Protein AF-A0A194QNG2-F1 (afdb_monomer_lite)

pLDDT: mean 71.26, std 20.37, range [29.28, 93.5]

Radius of gyration: 32.05 Å; chains: 1; bounding box: 95×54×42 Å

InterPro domains:
  IPR000569 HECT domain [PS50237] (93-163)
  IPR035983 HECT, E3 ligase catalytic domain [SSF56204] (56-162)
  IPR050409 E3 ubiquitin-protein ligase [PTHR11254] (34-162)

Organism: Papilio xuthus (NCBI:txid66420)

Foldseek 3Di:
DDDDDDDDDDDDDDDDDDDDDDDDDDDDPPPPPPDPDPVVVVVVVVVVVVVVVLVVVLVCVCVVVVCPALEQEQEAEPVCLQVSCLVRVLPDDPVSVSRGHYFYDYPPDDDPDRPPRVVVSVVVNVCVCQPCVQQQWDAPDPPGPDIDGHPSLVVRPPSCSVPPVVPPD

Sequence (169 aa):
MSYVPAGVCGGCTGCSACGVGSPAASPAAARCTRAPAPQRRDFEAKLRAFYRKLDYHTKRFILQYKLIHALHELHIRREHLLEDAFRRIMSCGKKELQKGKLCVLWDGEEGLDYGGPSREFFFLLSRELFNPYYGLFEYSANDTYTVHVSPMSAFVDNHQEWLVNSFYA

Structure (mmCIF, N/CA/C/O backbone):
data_AF-A0A194QNG2-F1
#
_entry.id   AF-A0A194QNG2-F1
#
loop_
_atom_site.group_PDB
_atom_site.id
_atom_site.type_symbol
_atom_site.label_atom_id
_atom_site.label_alt_id
_atom_site.label_comp_id
_atom_site.label_asym_id
_atom_site.label_entity_id
_atom_site.label_seq_id
_atom_site.pdbx_PDB_ins_code
_atom_site.Cartn_x
_atom_site.Cartn_y
_atom_site.Cartn_z
_atom_site.occupancy
_atom_site.B_iso_or_equiv
_atom_site.auth_seq_id
_atom_site.auth_comp_id
_atom_site.auth_asym_id
_atom_site.auth_atom_id
_atom_site.pdbx_PDB_model_num
ATOM 1 N N . MET A 1 1 ? 57.923 -36.734 0.359 1.00 35.97 1 MET A N 1
ATOM 2 C CA . MET A 1 1 ? 59.383 -36.656 0.129 1.00 35.97 1 MET A CA 1
ATOM 3 C C . MET A 1 1 ? 59.551 -35.744 -1.080 1.00 35.97 1 MET A C 1
ATOM 5 O O . MET A 1 1 ? 58.945 -36.060 -2.084 1.00 35.97 1 MET A O 1
ATOM 9 N N . SER A 1 2 ? 60.185 -34.576 -1.085 1.00 34.91 2 SER A N 1
ATOM 10 C CA . SER A 1 2 ? 61.154 -33.936 -0.191 1.00 34.91 2 SER A CA 1
ATOM 11 C C . SER A 1 2 ? 61.264 -32.454 -0.606 1.00 34.91 2 SER A C 1
ATOM 13 O O . SER A 1 2 ? 60.746 -32.053 -1.643 1.00 34.91 2 SER A O 1
ATOM 15 N N . TYR A 1 3 ? 61.940 -31.672 0.224 1.00 29.28 3 TYR A N 1
ATOM 16 C CA . TYR A 1 3 ? 62.102 -30.216 0.226 1.00 29.28 3 TYR A CA 1
ATOM 17 C C . TYR A 1 3 ? 63.172 -29.680 -0.774 1.00 29.28 3 TYR A C 1
ATOM 19 O O . TYR A 1 3 ? 64.156 -30.376 -0.996 1.00 29.28 3 TYR A O 1
ATOM 27 N N . VAL A 1 4 ? 62.922 -28.466 -1.320 1.00 39.72 4 VAL A N 1
ATOM 28 C CA . VAL A 1 4 ? 63.732 -27.272 -1.771 1.00 39.72 4 VAL A CA 1
ATOM 29 C C . VAL A 1 4 ? 65.255 -27.421 -2.086 1.00 39.72 4 VAL A C 1
ATOM 31 O O . VAL A 1 4 ? 65.919 -28.252 -1.477 1.00 39.72 4 VAL A O 1
ATOM 34 N N . PRO A 1 5 ? 65.873 -26.582 -2.966 1.00 47.72 5 PRO A N 1
ATOM 35 C CA . PRO A 1 5 ? 66.420 -25.287 -2.508 1.00 47.72 5 PRO A CA 1
ATOM 36 C C . PRO A 1 5 ? 66.269 -24.085 -3.474 1.00 47.72 5 PRO A C 1
ATOM 38 O O . PRO A 1 5 ? 66.095 -24.215 -4.683 1.00 47.72 5 PRO A O 1
ATOM 41 N N . ALA A 1 6 ? 66.369 -22.897 -2.871 1.00 38.53 6 ALA A N 1
ATOM 42 C CA . ALA A 1 6 ? 66.434 -21.578 -3.489 1.00 38.53 6 ALA A CA 1
ATOM 43 C C . ALA A 1 6 ? 67.853 -21.239 -3.987 1.00 38.53 6 ALA A C 1
ATOM 45 O O . ALA A 1 6 ? 68.839 -21.679 -3.396 1.00 38.53 6 ALA A O 1
ATOM 46 N N . GLY A 1 7 ? 67.945 -20.397 -5.024 1.00 33.03 7 GLY A N 1
ATOM 47 C CA . GLY A 1 7 ? 69.205 -19.913 -5.586 1.00 33.03 7 GLY A CA 1
ATOM 48 C C . GLY A 1 7 ? 69.161 -18.435 -5.994 1.00 33.03 7 GLY A C 1
ATOM 49 O O . GLY A 1 7 ? 68.541 -18.086 -6.987 1.00 33.03 7 GLY A O 1
ATOM 50 N N . VAL A 1 8 ? 69.854 -17.614 -5.201 1.00 33.53 8 VAL A N 1
ATOM 51 C CA . VAL A 1 8 ? 70.753 -16.501 -5.577 1.00 33.53 8 VAL A CA 1
ATOM 52 C C . VAL A 1 8 ? 70.243 -15.369 -6.497 1.00 33.53 8 VAL A C 1
ATOM 54 O O . VAL A 1 8 ? 70.220 -15.489 -7.715 1.00 33.53 8 VAL A O 1
ATOM 57 N N . CYS A 1 9 ? 70.096 -14.173 -5.919 1.00 31.45 9 CYS A N 1
ATOM 58 C CA . CYS A 1 9 ? 70.693 -12.931 -6.439 1.00 31.45 9 CYS A CA 1
ATOM 59 C C . CYS A 1 9 ? 71.106 -12.081 -5.212 1.00 31.45 9 CYS A C 1
ATOM 61 O O . CYS A 1 9 ? 70.396 -12.066 -4.215 1.00 31.45 9 CYS A O 1
ATOM 63 N N . GLY A 1 10 ? 72.261 -11.431 -5.093 1.00 31.34 10 GLY A N 1
ATOM 64 C CA . GLY A 1 10 ? 73.279 -11.070 -6.067 1.00 31.34 10 GLY A CA 1
ATOM 65 C C . GLY A 1 10 ? 73.463 -9.550 -6.057 1.00 31.34 10 GLY A C 1
ATOM 66 O O . GLY A 1 10 ? 72.917 -8.888 -6.926 1.00 31.34 10 GLY A O 1
ATOM 67 N N . GLY A 1 11 ? 74.234 -9.020 -5.096 1.00 32.03 11 GLY A N 1
ATOM 68 C CA . GLY A 1 11 ? 74.893 -7.709 -5.214 1.00 32.03 11 GLY A CA 1
ATOM 69 C C . GLY A 1 11 ? 74.406 -6.593 -4.284 1.00 32.03 11 GLY A C 1
ATOM 70 O O . GLY A 1 11 ? 73.510 -5.834 -4.633 1.00 32.03 11 GLY A O 1
ATOM 71 N N . CYS A 1 12 ? 75.099 -6.421 -3.154 1.00 30.81 12 CYS A N 1
ATOM 72 C CA . CYS A 1 12 ? 75.144 -5.171 -2.392 1.00 30.81 12 CYS A CA 1
ATOM 73 C C . CYS A 1 12 ? 76.553 -4.573 -2.545 1.00 30.81 12 CYS A C 1
ATOM 75 O O . CYS A 1 12 ? 77.533 -5.262 -2.262 1.00 30.81 12 CYS A O 1
ATOM 77 N N . THR A 1 13 ? 76.671 -3.300 -2.920 1.00 33.81 13 THR A N 1
ATOM 78 C CA . THR A 1 13 ? 77.908 -2.509 -2.802 1.00 33.81 13 THR A CA 1
ATOM 79 C C . THR A 1 13 ? 77.578 -1.158 -2.167 1.00 33.81 13 THR A C 1
ATOM 81 O O . THR A 1 13 ? 76.737 -0.429 -2.683 1.00 33.81 13 THR A O 1
ATOM 84 N N . GLY A 1 14 ? 78.239 -0.820 -1.049 1.00 31.56 14 GLY A N 1
ATOM 85 C CA . GLY A 1 14 ? 78.246 0.555 -0.519 1.00 31.56 14 GLY A CA 1
ATOM 86 C C . GLY A 1 14 ? 78.232 0.734 1.007 1.00 31.56 14 GLY A C 1
ATOM 87 O O . GLY A 1 14 ? 77.234 1.176 1.553 1.00 31.56 14 GLY A O 1
ATOM 88 N N . CYS A 1 15 ? 79.349 0.397 1.657 1.00 29.47 15 CYS A N 1
ATOM 89 C CA . CYS A 1 15 ? 79.954 0.923 2.900 1.00 29.47 15 CYS A CA 1
ATOM 90 C C . CYS A 1 15 ? 79.131 1.596 4.037 1.00 29.47 15 CYS A C 1
ATOM 92 O O . CYS A 1 15 ? 78.717 2.744 3.946 1.00 29.47 15 CYS A O 1
ATOM 94 N N . SER A 1 16 ? 79.133 0.895 5.181 1.00 32.69 16 SER A N 1
ATOM 95 C CA . SER A 1 16 ? 79.711 1.252 6.499 1.00 32.69 16 SER A CA 1
ATOM 96 C C . SER A 1 16 ? 79.327 2.518 7.298 1.00 32.69 16 SER A C 1
ATOM 98 O O . SER A 1 16 ? 79.678 3.636 6.947 1.00 32.69 16 SER A O 1
ATOM 100 N N . ALA A 1 17 ? 78.889 2.205 8.532 1.00 33.00 17 ALA A N 1
ATOM 101 C CA . ALA A 1 17 ? 79.175 2.841 9.831 1.00 33.00 17 ALA A CA 1
ATOM 102 C C . ALA A 1 17 ? 78.362 4.074 10.264 1.00 33.00 17 ALA A C 1
ATOM 104 O O . ALA A 1 17 ? 78.611 5.176 9.803 1.00 33.00 17 ALA A O 1
ATOM 105 N N . CYS A 1 18 ? 77.490 3.913 11.270 1.00 30.59 18 CYS A N 1
ATOM 106 C CA . CYS A 1 18 ? 77.687 4.345 12.670 1.00 30.59 18 CYS A CA 1
ATOM 107 C C . CYS A 1 18 ? 76.389 4.117 13.479 1.00 30.59 18 CYS A C 1
ATOM 109 O O . CYS A 1 18 ? 75.288 4.155 12.938 1.00 30.59 18 CYS A O 1
ATOM 111 N N . GLY A 1 19 ? 76.533 3.754 14.756 1.00 32.69 19 GLY A N 1
ATOM 112 C CA . GLY A 1 19 ? 75.421 3.385 15.629 1.00 32.69 19 GLY A CA 1
ATOM 113 C C . GLY A 1 19 ? 74.711 4.561 16.303 1.00 32.69 19 GLY A C 1
ATOM 114 O O . GLY A 1 19 ? 75.023 5.725 16.074 1.00 32.69 19 GLY A O 1
ATOM 115 N N . VAL A 1 20 ? 73.857 4.165 17.251 1.00 35.66 20 VAL A N 1
ATOM 116 C CA . VAL A 1 20 ? 73.188 4.937 18.313 1.00 35.66 20 VAL A CA 1
ATOM 117 C C . VAL A 1 20 ? 71.772 5.442 17.995 1.00 35.66 20 VAL A C 1
ATOM 119 O O . VAL A 1 20 ? 71.562 6.333 17.183 1.00 35.66 20 VAL A O 1
ATOM 122 N N . GLY A 1 21 ? 70.820 4.923 18.782 1.00 33.81 21 GLY A N 1
ATOM 123 C CA . GLY A 1 21 ? 69.603 5.634 19.175 1.00 33.81 21 GLY A CA 1
ATOM 124 C C . GLY A 1 21 ? 68.307 5.064 18.610 1.00 33.81 21 GLY A C 1
ATOM 125 O O . GLY A 1 21 ? 67.903 5.419 17.511 1.00 33.81 21 GLY A O 1
ATOM 126 N N . SER A 1 22 ? 67.595 4.259 19.401 1.00 45.16 22 SER A N 1
ATOM 127 C CA . SER A 1 22 ? 66.139 4.149 19.257 1.00 45.16 22 SER A CA 1
ATOM 128 C C . SER A 1 22 ? 65.504 5.508 19.561 1.00 45.16 22 SER A C 1
ATOM 130 O O . SER A 1 22 ? 65.849 6.099 20.589 1.00 45.16 22 SER A O 1
ATOM 132 N N . PRO A 1 23 ? 64.500 5.950 18.787 1.00 45.75 23 PRO A N 1
ATOM 133 C CA . PRO A 1 23 ? 63.503 6.840 19.350 1.00 45.75 23 PRO A CA 1
ATOM 134 C C . PRO A 1 23 ? 62.076 6.342 19.109 1.00 45.75 23 PRO A C 1
ATOM 136 O O . PRO A 1 23 ? 61.667 6.031 17.998 1.00 45.75 23 PRO A O 1
ATOM 139 N N . ALA A 1 24 ? 61.341 6.360 20.218 1.00 44.50 24 ALA A N 1
ATOM 140 C CA . ALA A 1 24 ? 59.965 6.820 20.350 1.00 44.50 24 ALA A CA 1
ATOM 141 C C . ALA A 1 24 ? 58.845 6.099 19.576 1.00 44.50 24 ALA A C 1
ATOM 143 O O . ALA A 1 24 ? 58.767 6.064 18.352 1.00 44.50 24 ALA A O 1
ATOM 144 N N . ALA A 1 25 ? 57.898 5.618 20.382 1.00 39.44 25 ALA A N 1
ATOM 145 C CA . ALA A 1 25 ? 56.587 5.115 20.019 1.00 39.44 25 ALA A CA 1
ATOM 146 C C . ALA A 1 25 ? 55.907 5.918 18.899 1.00 39.44 25 ALA A C 1
ATOM 148 O O . ALA A 1 25 ? 55.760 7.139 18.983 1.00 39.44 25 ALA A O 1
ATOM 149 N N . SER A 1 26 ? 55.417 5.208 17.881 1.00 39.31 26 SER A N 1
ATOM 150 C CA . SER A 1 26 ? 54.480 5.774 16.915 1.00 39.31 26 SER A CA 1
ATOM 151 C C . SER A 1 26 ? 53.204 6.221 17.645 1.00 39.31 26 SER A C 1
ATOM 153 O O . SER A 1 26 ? 52.661 5.448 18.441 1.00 39.31 26 SER A O 1
ATOM 155 N N . PRO A 1 27 ? 52.703 7.446 17.408 1.00 45.28 27 PRO A N 1
ATOM 156 C CA . PRO A 1 27 ? 51.491 7.914 18.055 1.00 45.28 27 PRO A CA 1
ATOM 157 C C . PRO A 1 27 ? 50.306 7.088 17.557 1.00 45.28 27 PRO A C 1
ATOM 159 O O . PRO A 1 27 ? 50.182 6.805 16.364 1.00 45.28 27 PRO A O 1
ATOM 162 N N . ALA A 1 28 ? 49.438 6.697 18.491 1.00 44.75 28 ALA A N 1
ATOM 163 C CA . ALA A 1 28 ? 48.165 6.062 18.203 1.00 44.75 28 ALA A CA 1
ATOM 164 C C . ALA A 1 28 ? 47.443 6.860 17.111 1.00 44.75 28 ALA A C 1
ATOM 166 O O . ALA A 1 28 ? 47.071 8.015 17.322 1.00 44.75 28 ALA A O 1
ATOM 167 N N . ALA A 1 29 ? 47.265 6.247 15.938 1.00 45.91 29 ALA A N 1
ATOM 168 C CA . ALA A 1 29 ? 46.433 6.798 14.887 1.00 45.91 29 ALA A CA 1
ATOM 169 C C . ALA A 1 29 ? 45.039 7.023 15.480 1.00 45.91 29 ALA A C 1
ATOM 171 O O . ALA A 1 29 ? 44.293 6.077 15.753 1.00 45.91 29 ALA A O 1
ATOM 172 N N . ALA A 1 30 ? 44.722 8.290 15.742 1.00 49.19 30 ALA A N 1
ATOM 173 C CA . ALA A 1 30 ? 43.397 8.720 16.123 1.00 49.19 30 ALA A CA 1
ATOM 174 C C . ALA A 1 30 ? 42.433 8.151 15.083 1.00 49.19 30 ALA A C 1
ATOM 176 O O . ALA A 1 30 ? 42.527 8.464 13.895 1.00 49.19 30 ALA A O 1
ATOM 177 N N . ARG A 1 31 ? 41.529 7.269 15.526 1.00 49.12 31 ARG A N 1
ATOM 178 C CA . ARG A 1 31 ? 40.383 6.847 14.727 1.00 49.12 31 ARG A CA 1
ATOM 179 C C . ARG A 1 31 ? 39.666 8.127 14.323 1.00 49.12 31 ARG A C 1
ATOM 181 O O . ARG A 1 31 ? 39.004 8.751 15.146 1.00 49.12 31 ARG A O 1
ATOM 188 N N . CYS A 1 32 ? 39.850 8.530 13.071 1.00 40.62 32 CYS A N 1
ATOM 189 C CA . CYS A 1 32 ? 39.100 9.613 12.474 1.00 40.62 32 CYS A CA 1
ATOM 190 C C . CYS A 1 32 ? 37.638 9.155 12.493 1.00 40.62 32 CYS A C 1
ATOM 192 O O . CYS A 1 32 ? 37.224 8.306 11.701 1.00 40.62 32 CYS A O 1
ATOM 194 N N . THR A 1 33 ? 36.870 9.627 13.474 1.00 61.72 33 THR A N 1
ATOM 195 C CA . THR A 1 33 ? 35.423 9.468 13.491 1.00 61.72 33 THR A CA 1
ATOM 196 C C . THR A 1 33 ? 34.910 10.289 12.323 1.00 61.72 33 THR A C 1
ATOM 198 O O . THR A 1 33 ? 34.752 11.503 12.409 1.00 61.72 33 THR A O 1
ATOM 201 N N . ARG A 1 34 ? 34.729 9.625 11.178 1.00 60.66 34 ARG A N 1
ATOM 202 C CA . ARG A 1 34 ? 34.143 10.222 9.981 1.00 60.66 34 ARG A CA 1
ATOM 203 C C . ARG A 1 34 ? 32.828 10.875 10.400 1.00 60.66 34 ARG A C 1
ATOM 205 O O . ARG A 1 34 ? 31.877 10.172 10.744 1.00 60.66 34 ARG A O 1
ATOM 212 N N . ALA A 1 35 ? 32.804 12.207 10.434 1.00 61.91 35 ALA A N 1
ATOM 213 C CA . ALA A 1 35 ? 31.598 12.951 10.753 1.00 61.91 35 ALA A CA 1
ATOM 214 C C . ALA A 1 35 ? 30.491 12.480 9.791 1.00 61.91 35 ALA A C 1
ATOM 216 O O . ALA A 1 35 ? 30.745 12.384 8.583 1.00 61.91 35 ALA A O 1
ATOM 217 N N . PRO A 1 36 ? 29.300 12.103 10.290 1.00 59.28 36 PRO A N 1
ATOM 218 C CA . PRO A 1 36 ? 28.225 11.641 9.424 1.00 59.28 36 PRO A CA 1
ATOM 219 C C . PRO A 1 36 ? 27.886 12.737 8.409 1.00 59.28 36 PRO A C 1
ATOM 221 O O . PRO A 1 36 ? 27.855 13.916 8.758 1.00 59.28 36 PRO A O 1
ATOM 224 N N . ALA A 1 37 ? 27.663 12.334 7.154 1.00 54.72 37 ALA A N 1
ATOM 225 C CA . ALA A 1 37 ? 27.444 13.247 6.036 1.00 54.72 37 ALA A CA 1
ATOM 226 C C . ALA A 1 37 ? 26.354 14.295 6.360 1.00 54.72 37 ALA A C 1
ATOM 228 O O . ALA A 1 37 ? 25.320 13.917 6.928 1.00 54.72 37 ALA A O 1
ATOM 229 N N . PRO A 1 38 ? 26.540 15.576 5.982 1.00 61.12 38 PRO A N 1
ATOM 230 C CA . PRO A 1 38 ? 25.618 16.668 6.307 1.00 61.12 38 PRO A CA 1
ATOM 231 C C . PRO A 1 38 ? 24.153 16.355 5.967 1.00 61.12 38 PRO A C 1
ATOM 233 O O . PRO A 1 38 ? 23.269 16.596 6.787 1.00 61.12 38 PRO A O 1
ATOM 236 N N . GLN A 1 39 ? 23.899 15.697 4.825 1.00 61.03 39 GLN A N 1
ATOM 237 C CA . GLN A 1 39 ? 22.539 15.358 4.386 1.00 61.03 39 GLN A CA 1
ATOM 238 C C . GLN A 1 39 ? 21.788 14.409 5.336 1.00 61.03 39 GLN A C 1
ATOM 240 O O . GLN A 1 39 ? 20.557 14.425 5.380 1.00 61.03 39 GLN A O 1
ATOM 245 N N . ARG A 1 40 ? 22.493 13.574 6.112 1.00 59.81 40 ARG A N 1
ATOM 246 C CA . ARG A 1 40 ? 21.851 12.578 6.982 1.00 59.81 40 ARG A CA 1
ATOM 247 C C . ARG A 1 40 ? 21.134 13.234 8.166 1.00 59.81 40 ARG A C 1
ATOM 249 O O . ARG A 1 40 ? 20.035 12.810 8.522 1.00 59.81 40 ARG A O 1
ATOM 256 N N . ARG A 1 41 ? 21.718 14.298 8.736 1.00 62.38 41 ARG A N 1
ATOM 257 C CA . ARG A 1 41 ? 21.090 15.067 9.827 1.00 62.38 41 ARG A CA 1
ATOM 258 C C . ARG A 1 41 ? 19.841 15.808 9.351 1.00 62.38 41 ARG A C 1
ATOM 260 O O . ARG A 1 41 ? 18.854 15.858 10.086 1.00 62.38 41 ARG A O 1
ATOM 267 N N . ASP A 1 42 ? 19.848 16.291 8.110 1.00 80.56 42 ASP A N 1
ATOM 268 C CA . ASP A 1 42 ? 18.692 16.967 7.518 1.00 80.56 42 ASP A CA 1
ATOM 269 C C . ASP A 1 42 ? 17.538 16.002 7.236 1.00 80.56 42 ASP A C 1
ATOM 271 O O . ASP A 1 42 ? 16.381 16.356 7.459 1.00 80.56 42 ASP A O 1
ATOM 275 N N . PHE A 1 43 ? 17.822 14.774 6.789 1.00 90.38 43 PHE A N 1
ATOM 276 C CA . PHE A 1 43 ? 16.777 13.779 6.538 1.00 90.38 43 PHE A CA 1
ATOM 277 C C . PHE A 1 43 ? 16.054 13.370 7.825 1.00 90.38 43 PHE A C 1
ATOM 279 O O . PHE A 1 43 ? 14.829 13.432 7.881 1.00 90.38 43 PHE A O 1
ATOM 286 N N . GLU A 1 44 ? 16.785 13.018 8.886 1.00 89.12 44 GLU A N 1
ATOM 287 C CA . GLU A 1 44 ? 16.180 12.616 10.165 1.00 89.12 44 GLU A CA 1
ATOM 288 C C . GLU A 1 44 ? 15.387 13.761 10.817 1.00 89.12 44 GLU A C 1
ATOM 290 O O . GLU A 1 44 ? 14.335 13.544 11.425 1.00 89.12 44 GLU A O 1
ATOM 295 N N . ALA A 1 45 ? 15.860 15.005 10.683 1.00 89.12 45 ALA A N 1
ATOM 296 C CA . ALA A 1 45 ? 15.125 16.181 11.137 1.00 89.12 45 ALA A CA 1
ATOM 297 C C . ALA A 1 45 ? 13.825 16.385 10.340 1.00 89.12 45 ALA A C 1
ATOM 299 O O . ALA A 1 45 ? 12.761 16.550 10.944 1.00 89.12 45 ALA A O 1
ATOM 300 N N . LYS A 1 46 ? 13.888 16.302 9.004 1.00 91.69 46 LYS A N 1
ATOM 301 C CA . LYS A 1 46 ? 12.712 16.385 8.121 1.00 91.69 46 LYS A CA 1
ATOM 302 C C . LYS A 1 46 ? 11.714 15.264 8.404 1.00 91.69 46 LYS A C 1
ATOM 304 O O . LYS A 1 46 ? 10.522 15.536 8.515 1.00 91.69 46 LYS A O 1
ATOM 309 N N . LEU A 1 47 ? 12.194 14.038 8.602 1.00 91.50 47 LEU A N 1
ATOM 310 C CA . LEU A 1 47 ? 11.373 12.871 8.919 1.00 91.50 47 LEU A CA 1
ATOM 311 C C . LEU A 1 47 ? 10.627 13.060 10.248 1.00 91.50 47 LEU A C 1
ATOM 313 O O . LEU A 1 47 ? 9.418 12.850 10.320 1.00 91.50 47 LEU A O 1
ATOM 317 N N . ARG A 1 48 ? 11.313 13.539 11.294 1.00 91.75 48 ARG A N 1
ATOM 318 C CA . ARG A 1 48 ? 10.678 13.853 12.586 1.00 91.75 48 ARG A CA 1
ATOM 319 C C . ARG A 1 48 ? 9.647 14.973 12.474 1.00 91.75 48 ARG A C 1
ATOM 321 O O . ARG A 1 48 ? 8.578 14.872 13.074 1.00 91.75 48 ARG A O 1
ATOM 328 N N . ALA A 1 49 ? 9.949 16.032 11.723 1.00 91.81 49 ALA A N 1
ATOM 329 C CA . ALA A 1 49 ? 9.011 17.128 11.489 1.00 91.81 49 ALA A CA 1
ATOM 330 C C . ALA A 1 49 ? 7.760 16.648 10.737 1.00 91.81 49 ALA A C 1
ATOM 332 O O . ALA A 1 49 ? 6.642 17.012 11.105 1.00 91.81 49 ALA A O 1
ATOM 333 N N . PHE A 1 50 ? 7.946 15.784 9.737 1.00 91.38 50 PHE A N 1
ATOM 334 C CA . PHE A 1 50 ? 6.865 15.158 8.986 1.00 91.38 50 PHE A CA 1
ATOM 335 C C . PHE A 1 50 ? 5.959 14.317 9.891 1.00 91.38 50 PHE A C 1
ATOM 337 O O . PHE A 1 50 ? 4.762 14.595 9.963 1.00 91.38 50 PHE A O 1
ATOM 344 N N . TYR A 1 51 ? 6.520 13.376 10.660 1.00 89.25 51 TYR A N 1
ATOM 345 C CA . TYR A 1 51 ? 5.729 12.555 11.583 1.00 89.25 51 TYR A CA 1
ATOM 346 C C . TYR A 1 51 ? 5.011 13.391 12.642 1.00 89.25 51 TYR A C 1
ATOM 348 O O . TYR A 1 51 ? 3.837 13.154 12.899 1.00 89.25 51 TYR A O 1
ATOM 356 N N . ARG A 1 52 ? 5.652 14.430 13.198 1.00 90.69 52 ARG A N 1
ATOM 357 C CA . ARG A 1 52 ? 4.982 15.366 14.121 1.00 90.69 52 ARG A CA 1
ATOM 358 C C . ARG A 1 52 ? 3.779 16.058 13.483 1.00 90.69 52 ARG A C 1
ATOM 360 O O . ARG A 1 52 ? 2.760 16.239 14.148 1.00 90.69 52 ARG A O 1
ATOM 367 N N . LYS A 1 53 ? 3.896 16.466 12.217 1.00 88.56 53 LYS A N 1
ATOM 368 C CA . LYS A 1 53 ? 2.815 17.131 11.481 1.00 88.56 53 LYS A CA 1
ATOM 369 C C . LYS A 1 53 ? 1.646 16.179 11.219 1.00 88.56 53 LYS A C 1
ATOM 371 O O . LYS A 1 53 ? 0.501 16.596 11.392 1.00 88.56 53 LYS A O 1
ATOM 376 N N . LEU A 1 54 ? 1.932 14.922 10.865 1.00 85.88 54 LEU A N 1
ATOM 377 C CA . LEU A 1 54 ? 0.919 13.869 10.737 1.00 85.88 54 LEU A CA 1
ATOM 378 C C . LEU A 1 54 ? 0.194 13.642 12.067 1.00 85.88 54 LEU A C 1
ATOM 380 O O . LEU A 1 54 ? -1.023 13.780 12.131 1.00 85.88 54 LEU A O 1
ATOM 384 N N . ASP A 1 55 ? 0.948 13.416 13.142 1.00 85.00 55 ASP A N 1
ATOM 385 C CA . ASP A 1 55 ? 0.421 13.169 14.486 1.00 85.00 55 ASP A CA 1
ATOM 386 C C . ASP A 1 55 ? -0.498 14.289 14.976 1.00 85.00 55 ASP A C 1
ATOM 388 O O . ASP A 1 55 ? -1.571 14.040 15.526 1.00 85.00 55 ASP A O 1
ATOM 392 N N . TYR A 1 56 ? -0.077 15.539 14.773 1.00 85.19 56 TYR A N 1
ATOM 393 C CA . TYR A 1 56 ? -0.861 16.712 15.139 1.00 85.19 56 TYR A CA 1
ATOM 394 C C . TYR A 1 56 ? -2.203 16.741 14.401 1.00 85.19 56 TYR A C 1
ATOM 396 O O . TYR A 1 56 ? -3.250 16.971 15.011 1.00 85.19 56 TYR A O 1
ATOM 404 N N . HIS A 1 57 ? -2.186 16.487 13.092 1.00 81.69 57 HIS A N 1
ATOM 405 C CA . HIS A 1 57 ? -3.391 16.523 12.273 1.00 81.69 57 HIS A CA 1
ATOM 406 C C . HIS A 1 57 ? -4.341 15.358 12.590 1.00 81.69 57 HIS A C 1
ATOM 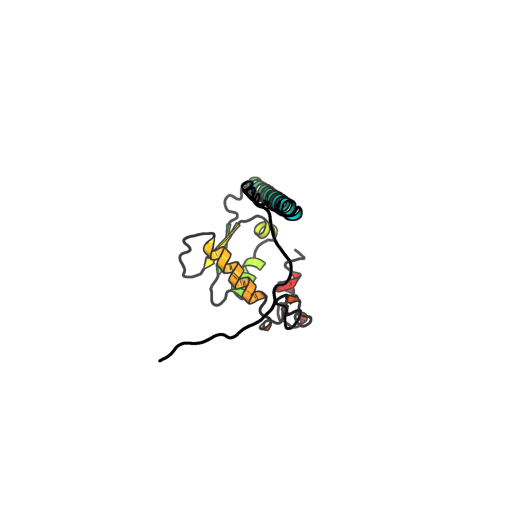408 O O . HIS A 1 57 ? -5.554 15.564 12.679 1.00 81.69 57 HIS A O 1
ATOM 414 N N . THR A 1 58 ? -3.793 14.167 12.841 1.00 79.88 58 THR A N 1
ATOM 415 C CA . THR A 1 58 ? -4.542 12.980 13.269 1.00 79.88 58 THR A CA 1
ATOM 416 C C . THR A 1 58 ? -5.191 13.186 14.636 1.00 79.88 58 THR A C 1
ATOM 418 O O . THR A 1 58 ? -6.400 13.010 14.774 1.00 79.88 58 THR A O 1
ATOM 421 N N . LYS A 1 59 ? -4.439 13.662 15.639 1.00 81.75 59 LYS A N 1
ATOM 422 C CA . LYS A 1 59 ? -4.979 13.965 16.979 1.00 81.75 59 LYS A CA 1
ATOM 423 C C . LYS A 1 59 ? -6.075 15.022 16.916 1.00 81.75 59 LYS A C 1
ATOM 425 O O . LYS A 1 59 ? -7.134 14.841 17.508 1.00 81.75 59 LYS A O 1
ATOM 430 N N . ARG A 1 60 ? -5.860 16.101 16.157 1.00 81.00 60 ARG A N 1
ATOM 431 C CA . ARG A 1 60 ? -6.867 17.154 15.970 1.00 81.00 60 ARG A CA 1
ATOM 432 C C . ARG A 1 60 ? -8.151 16.612 15.347 1.00 81.00 60 ARG A C 1
ATOM 434 O O . ARG A 1 60 ? -9.230 17.004 15.773 1.00 81.00 60 ARG A O 1
ATOM 441 N N . PHE A 1 61 ? -8.045 15.712 14.374 1.00 76.69 61 PHE A N 1
ATOM 442 C CA . PHE A 1 61 ? -9.204 15.066 13.766 1.00 76.69 61 PHE A CA 1
ATOM 443 C C . PHE A 1 61 ? -9.959 14.180 14.761 1.00 76.69 61 PHE A C 1
ATOM 445 O O . PHE A 1 61 ? -11.154 14.372 14.952 1.00 76.69 61 PHE A O 1
ATOM 452 N N . ILE A 1 62 ? -9.265 13.283 15.461 1.00 75.75 62 ILE A N 1
ATOM 453 C CA . ILE A 1 62 ? -9.879 12.404 16.469 1.00 75.75 62 ILE A CA 1
ATOM 454 C C . ILE A 1 62 ? -10.626 13.225 17.532 1.00 75.75 62 ILE A C 1
ATOM 456 O O . ILE A 1 62 ? -11.780 12.932 17.846 1.00 75.75 62 ILE A O 1
ATOM 460 N N . LEU A 1 63 ? -10.002 14.300 18.029 1.00 78.19 63 LEU A N 1
ATOM 461 C CA . LEU A 1 63 ? -10.597 15.198 19.023 1.00 78.19 63 LEU A CA 1
ATOM 462 C C . LEU A 1 63 ? -11.801 15.977 18.476 1.00 78.19 63 LEU A C 1
ATOM 464 O O . LEU A 1 63 ? -12.810 16.103 19.166 1.00 78.19 63 LEU A O 1
ATOM 468 N N . GLN A 1 64 ? -11.714 16.488 17.245 1.00 72.75 64 GLN A N 1
ATOM 469 C CA . GLN A 1 64 ? -12.778 17.286 16.628 1.00 72.75 64 GLN A CA 1
ATOM 470 C C . GLN A 1 64 ? -14.037 16.462 16.341 1.00 72.75 64 GLN A C 1
ATOM 472 O O . GLN A 1 64 ? -15.144 16.965 16.512 1.00 72.75 64 GLN A O 1
ATOM 477 N N . TYR A 1 65 ? -13.877 15.210 15.912 1.00 69.75 65 TYR A N 1
ATOM 478 C CA . TYR A 1 65 ? -14.993 14.351 15.512 1.00 69.75 65 TYR A CA 1
ATOM 479 C C . TYR A 1 65 ? -15.433 13.374 16.614 1.00 69.75 65 TYR A C 1
ATOM 481 O O . TYR A 1 65 ? -16.293 12.537 16.360 1.00 69.75 65 TYR A O 1
ATOM 489 N N . LYS A 1 66 ? -14.858 13.469 17.831 1.00 64.88 66 LYS A N 1
ATOM 490 C CA . LYS A 1 66 ? -15.058 12.513 18.944 1.00 64.88 66 LYS A CA 1
ATOM 491 C C . LYS A 1 66 ? -14.967 11.054 18.477 1.00 64.88 66 LYS A C 1
ATOM 493 O O . LYS A 1 66 ? -15.686 10.180 18.958 1.00 64.88 66 LYS A O 1
ATOM 498 N N . LEU A 1 67 ? -14.089 10.799 17.511 1.00 65.31 67 LEU A N 1
ATOM 499 C CA . LEU A 1 67 ? -13.991 9.518 16.827 1.00 65.31 67 LEU A CA 1
ATOM 500 C C . LEU A 1 67 ? -13.012 8.651 17.620 1.00 65.31 67 LEU A C 1
ATOM 502 O O . LEU A 1 67 ? -11.844 8.518 17.270 1.00 65.31 67 LEU A O 1
ATOM 506 N N . ILE A 1 68 ? -13.492 8.128 18.753 1.00 54.59 68 ILE A N 1
ATOM 507 C CA . ILE A 1 68 ? -12.709 7.331 19.717 1.00 54.59 68 ILE A CA 1
ATOM 508 C C . ILE A 1 68 ? -12.106 6.077 19.040 1.00 54.59 68 ILE A C 1
ATOM 510 O O . ILE A 1 68 ? -11.098 5.548 19.500 1.00 54.59 68 ILE A O 1
ATOM 514 N N . HIS A 1 69 ? -12.649 5.668 17.885 1.00 54.84 69 HIS A N 1
ATOM 515 C CA . HIS A 1 69 ? -12.250 4.478 17.137 1.00 54.84 69 HIS A CA 1
ATOM 516 C C . HIS A 1 69 ? -12.185 4.735 15.624 1.00 54.84 69 HIS A C 1
ATOM 518 O O . HIS A 1 69 ? -12.909 4.111 14.859 1.00 54.84 69 HIS A O 1
ATOM 524 N N . ALA A 1 70 ? -11.314 5.631 15.153 1.00 61.25 70 ALA A N 1
ATOM 525 C CA . ALA A 1 70 ? -10.990 5.707 13.719 1.00 61.25 70 ALA A CA 1
ATOM 526 C C . ALA A 1 70 ? -10.105 4.513 13.291 1.00 61.25 70 ALA A C 1
ATOM 528 O O . ALA A 1 70 ? -9.037 4.709 12.715 1.00 61.25 70 ALA A O 1
ATOM 529 N N . LEU A 1 71 ? -10.475 3.295 13.697 1.00 71.56 71 LEU A N 1
ATOM 530 C CA . LEU A 1 71 ? -9.818 2.057 13.307 1.00 71.56 71 LEU A CA 1
ATOM 531 C C . LEU A 1 71 ? -10.554 1.523 12.083 1.00 71.56 71 LEU A C 1
ATO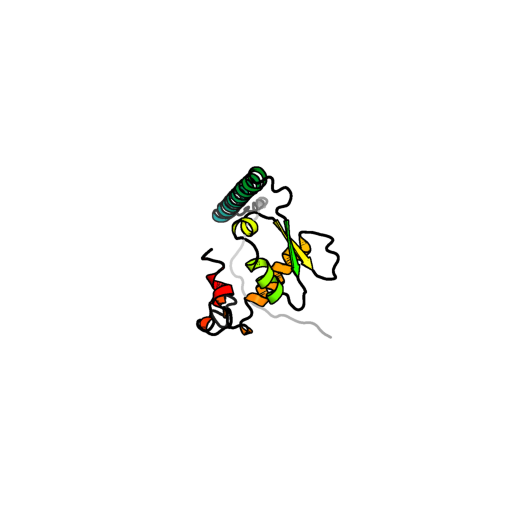M 533 O O . LEU A 1 71 ? -11.733 1.186 12.169 1.00 71.56 71 LEU A O 1
ATOM 537 N N . HIS A 1 72 ? -9.862 1.463 10.952 1.00 79.44 72 HIS A N 1
ATOM 538 C CA . HIS A 1 72 ? -10.404 0.870 9.734 1.00 79.44 72 HIS A CA 1
ATOM 539 C C . HIS A 1 72 ? -9.913 -0.560 9.629 1.00 79.44 72 HIS A C 1
ATOM 541 O O . HIS A 1 72 ? -8.752 -0.806 9.302 1.00 79.44 72 HIS A O 1
ATOM 547 N N . GLU A 1 73 ? -10.811 -1.491 9.934 1.00 85.88 73 GLU A N 1
ATOM 548 C CA . GLU A 1 73 ? -10.552 -2.922 9.844 1.00 85.88 73 GLU A CA 1
ATOM 549 C C . GLU A 1 73 ? -10.668 -3.396 8.390 1.00 85.88 73 GLU A C 1
ATOM 551 O O . GLU A 1 73 ? -11.730 -3.334 7.746 1.00 85.88 73 GLU A O 1
ATOM 556 N N . LEU A 1 74 ? -9.530 -3.850 7.867 1.00 88.62 74 LEU A N 1
ATOM 557 C CA . LEU A 1 74 ? -9.406 -4.513 6.581 1.00 88.62 74 LEU A CA 1
ATOM 558 C C . LEU A 1 74 ? -9.360 -6.020 6.814 1.00 88.62 74 LEU A C 1
ATOM 560 O O . LEU A 1 74 ? -8.310 -6.554 7.160 1.00 88.62 74 LEU A O 1
ATOM 564 N N . HIS A 1 75 ? -10.491 -6.685 6.606 1.00 91.06 75 HIS A N 1
ATOM 565 C CA . HIS A 1 75 ? -10.550 -8.139 6.506 1.00 91.06 75 HIS A CA 1
ATOM 566 C C . HIS A 1 75 ? -10.105 -8.554 5.112 1.00 91.06 75 HIS A C 1
ATOM 568 O O . HIS A 1 75 ? -10.718 -8.133 4.126 1.00 91.06 75 HIS A O 1
ATOM 574 N N . ILE A 1 76 ? -9.018 -9.313 5.039 1.00 92.88 76 ILE A N 1
ATOM 575 C CA . ILE A 1 76 ? -8.376 -9.692 3.786 1.00 92.88 76 ILE A CA 1
ATOM 576 C C . ILE A 1 76 ? -8.151 -11.199 3.779 1.00 92.88 76 ILE A C 1
ATOM 578 O O . ILE A 1 76 ? -7.566 -11.760 4.709 1.00 92.88 76 ILE A O 1
ATOM 582 N N . ARG A 1 77 ? -8.549 -11.846 2.686 1.00 93.50 77 ARG A N 1
ATOM 583 C CA . ARG A 1 77 ? -8.187 -13.234 2.405 1.00 93.50 77 ARG A CA 1
ATOM 584 C C . ARG A 1 77 ? -6.859 -13.280 1.665 1.00 93.50 77 ARG A C 1
ATOM 586 O O . ARG A 1 77 ? -6.637 -12.497 0.740 1.00 93.50 77 ARG A O 1
ATOM 593 N N . ARG A 1 78 ? -5.968 -14.201 2.037 1.00 91.12 78 ARG A N 1
ATOM 594 C CA . ARG A 1 78 ? -4.629 -14.287 1.423 1.00 91.12 78 ARG A CA 1
ATOM 595 C C . ARG A 1 78 ? -4.703 -14.587 -0.069 1.00 91.12 78 ARG A C 1
ATOM 597 O O . ARG A 1 78 ? -3.948 -14.014 -0.847 1.00 91.12 78 ARG A O 1
ATOM 604 N N . GLU A 1 79 ? -5.627 -15.453 -0.463 1.00 91.12 79 GLU A N 1
ATOM 605 C CA . GLU A 1 79 ? -5.811 -15.886 -1.844 1.00 91.12 79 GLU A CA 1
ATOM 606 C C . GLU A 1 79 ? -6.554 -14.864 -2.722 1.00 91.12 79 GLU A C 1
ATOM 608 O O . GLU A 1 79 ? -6.451 -14.932 -3.942 1.00 91.12 79 GLU A O 1
ATOM 613 N N . HIS A 1 80 ? -7.205 -13.864 -2.114 1.00 90.94 80 HIS A N 1
ATOM 614 C CA . HIS A 1 80 ? -7.875 -12.751 -2.804 1.00 90.94 80 HIS A CA 1
ATOM 615 C C . HIS A 1 80 ? -7.309 -11.383 -2.379 1.00 90.94 80 HIS A C 1
ATOM 617 O O . HIS A 1 80 ? -8.028 -10.384 -2.345 1.00 90.94 80 HIS A O 1
ATOM 623 N N . LEU A 1 81 ? -6.009 -11.327 -2.056 1.00 91.06 81 LEU A N 1
ATOM 624 C CA . LEU A 1 81 ? -5.338 -10.160 -1.473 1.00 91.06 81 LEU A CA 1
ATOM 625 C C . LEU A 1 81 ? -5.639 -8.854 -2.215 1.00 91.06 81 LEU A C 1
ATOM 627 O O . LEU A 1 81 ? -6.021 -7.861 -1.599 1.00 91.06 81 LEU A O 1
ATOM 631 N N . LEU A 1 82 ? -5.416 -8.853 -3.529 1.00 87.94 82 LEU A N 1
ATOM 632 C CA . LEU A 1 82 ? -5.475 -7.649 -4.349 1.00 87.94 82 LEU A CA 1
ATOM 633 C C . LEU A 1 82 ? -6.911 -7.135 -4.496 1.00 87.94 82 LEU A C 1
ATOM 635 O O . LEU A 1 82 ? -7.163 -5.944 -4.331 1.00 87.94 82 LEU A O 1
ATOM 639 N N . GLU A 1 83 ? -7.849 -8.048 -4.745 1.00 88.25 83 GLU A N 1
ATOM 640 C CA . GLU A 1 83 ? -9.274 -7.754 -4.892 1.00 88.25 83 GLU A CA 1
ATOM 641 C C . GLU A 1 83 ? -9.880 -7.235 -3.581 1.00 88.25 83 GLU A C 1
ATOM 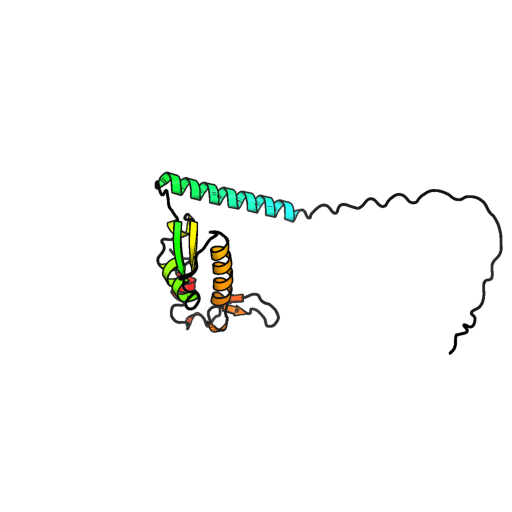643 O O . GLU A 1 83 ? -10.539 -6.192 -3.568 1.00 88.25 83 GLU A O 1
ATOM 648 N N . ASP A 1 84 ? -9.623 -7.918 -2.461 1.00 91.31 84 ASP A N 1
ATOM 649 C CA . ASP A 1 84 ? -10.143 -7.517 -1.154 1.00 91.31 84 ASP A CA 1
ATOM 650 C C . ASP A 1 84 ? -9.523 -6.193 -0.686 1.00 91.31 84 ASP A C 1
ATOM 652 O O . ASP A 1 84 ? -10.246 -5.318 -0.194 1.00 91.31 84 ASP A O 1
ATOM 656 N N . ALA A 1 85 ? -8.214 -5.996 -0.896 1.00 90.12 85 ALA A N 1
ATOM 657 C CA . ALA A 1 85 ? -7.541 -4.734 -0.595 1.00 90.12 85 ALA A CA 1
ATOM 658 C C . ALA A 1 85 ? -8.150 -3.585 -1.397 1.00 90.12 85 ALA A C 1
ATOM 660 O O . ALA A 1 85 ? -8.505 -2.552 -0.827 1.00 90.12 85 ALA A O 1
ATOM 661 N N . PHE A 1 86 ? -8.311 -3.778 -2.705 1.00 85.88 86 PHE A N 1
ATOM 662 C CA . PHE A 1 86 ? -8.879 -2.778 -3.592 1.00 85.88 86 PHE A CA 1
ATOM 663 C C . PHE A 1 86 ? -10.308 -2.420 -3.178 1.00 85.88 86 PHE A C 1
ATOM 665 O O . PHE A 1 86 ? -10.589 -1.270 -2.841 1.00 85.88 86 PHE A O 1
ATOM 672 N N . ARG A 1 87 ? -11.198 -3.411 -3.090 1.00 87.06 87 ARG A N 1
ATOM 673 C CA . ARG A 1 87 ? -12.602 -3.213 -2.708 1.00 87.06 87 ARG A CA 1
ATOM 674 C C . ARG A 1 87 ? -12.729 -2.466 -1.382 1.00 87.06 87 ARG A C 1
ATOM 676 O O . ARG A 1 87 ? -13.542 -1.551 -1.256 1.00 87.06 87 ARG A O 1
ATOM 683 N N . ARG A 1 88 ? -11.922 -2.837 -0.384 1.00 88.00 88 ARG A N 1
ATOM 684 C CA . ARG A 1 88 ? -12.014 -2.254 0.954 1.00 88.00 88 ARG A CA 1
ATOM 685 C C . ARG A 1 88 ? -11.433 -0.843 1.010 1.00 88.00 88 ARG A C 1
ATOM 687 O O . ARG A 1 88 ? -12.101 0.039 1.546 1.00 88.00 88 ARG A O 1
ATOM 694 N N . ILE A 1 89 ? -10.262 -0.600 0.419 1.00 86.94 89 ILE A N 1
ATOM 695 C CA . ILE A 1 89 ? -9.634 0.731 0.391 1.00 86.94 89 ILE A CA 1
ATOM 696 C C . ILE A 1 89 ? -10.488 1.715 -0.413 1.00 86.94 89 ILE A C 1
ATOM 698 O O . ILE A 1 89 ? -10.734 2.823 0.059 1.00 86.94 89 ILE A O 1
ATOM 702 N N . MET A 1 90 ? -11.010 1.299 -1.570 1.00 83.62 90 MET A N 1
ATOM 703 C CA . MET A 1 90 ? -11.841 2.154 -2.426 1.00 83.62 90 MET A CA 1
ATOM 704 C C . MET A 1 90 ? -13.212 2.463 -1.813 1.00 83.62 90 MET A C 1
ATOM 706 O O . MET A 1 90 ? -13.792 3.507 -2.098 1.00 83.62 90 MET A O 1
ATOM 710 N N . SER A 1 91 ? -13.720 1.598 -0.927 1.00 83.44 91 SER A N 1
ATOM 711 C CA . SER A 1 91 ? -14.946 1.867 -0.162 1.00 83.44 91 SER A CA 1
ATOM 712 C C . SER A 1 91 ? -14.757 2.868 0.989 1.00 83.44 91 SER A C 1
ATOM 714 O O . SER A 1 91 ? -15.740 3.374 1.530 1.00 83.44 91 SER A O 1
ATOM 716 N N . CYS A 1 92 ? -13.510 3.164 1.378 1.00 81.38 92 CYS A N 1
ATOM 717 C CA . CYS A 1 92 ? -13.207 4.063 2.489 1.00 81.38 92 CYS A CA 1
ATOM 718 C C . CYS A 1 92 ? -13.162 5.527 2.033 1.00 81.38 92 CYS A C 1
ATOM 720 O O . CYS A 1 92 ? -12.561 5.873 1.017 1.00 81.38 92 CYS A O 1
ATOM 722 N N . GLY A 1 93 ? -13.719 6.436 2.837 1.00 80.31 93 GLY A N 1
ATOM 723 C CA . GLY A 1 93 ? -13.616 7.867 2.557 1.00 80.31 93 GLY A CA 1
ATOM 724 C C . GLY A 1 93 ? -12.178 8.384 2.707 1.00 80.31 93 GLY A C 1
ATOM 725 O O . GLY A 1 93 ? -11.500 8.084 3.688 1.00 80.31 93 GLY A O 1
ATOM 726 N N . LYS A 1 94 ? -11.720 9.262 1.802 1.00 78.75 94 LYS A N 1
ATOM 727 C CA . LYS A 1 94 ? -10.360 9.855 1.818 1.00 78.75 94 LYS A CA 1
ATOM 728 C C . LYS A 1 94 ? -9.940 10.407 3.188 1.00 78.75 94 LYS A C 1
ATOM 730 O O . LYS A 1 94 ? -8.821 10.190 3.646 1.00 78.75 94 LYS A O 1
ATOM 735 N N . LYS A 1 95 ? -10.839 11.141 3.858 1.00 77.38 95 LYS A N 1
ATOM 736 C CA . LYS A 1 95 ? -10.567 11.747 5.176 1.00 77.38 95 LYS A CA 1
ATOM 737 C C . LYS A 1 95 ? -10.348 10.700 6.262 1.00 77.38 95 LYS A C 1
ATOM 739 O O . LYS A 1 95 ? -9.584 10.963 7.185 1.00 77.38 95 LYS A O 1
ATOM 744 N N . GLU A 1 96 ? -11.023 9.565 6.152 1.00 77.06 96 GLU A N 1
ATOM 745 C CA . GLU A 1 96 ? -10.877 8.449 7.074 1.00 77.06 96 GLU A CA 1
ATOM 746 C C . GLU A 1 96 ? -9.584 7.693 6.796 1.00 77.06 96 GLU A C 1
ATOM 748 O O . GLU A 1 96 ? -8.797 7.512 7.713 1.00 77.06 96 GLU A O 1
ATOM 753 N N . LEU A 1 97 ? -9.280 7.382 5.533 1.00 79.75 97 LEU A N 1
ATOM 754 C CA . LEU A 1 97 ? -8.042 6.687 5.174 1.00 79.75 97 LEU A CA 1
ATOM 755 C C . LEU A 1 97 ? -6.781 7.489 5.551 1.00 79.75 97 LEU A C 1
ATOM 757 O O . LEU A 1 97 ? -5.783 6.925 5.987 1.00 79.75 97 LEU A O 1
ATOM 761 N N . GLN A 1 98 ? -6.825 8.819 5.422 1.00 80.06 98 GLN A N 1
ATOM 762 C CA . GLN A 1 98 ? -5.690 9.695 5.741 1.00 80.06 98 GLN A CA 1
ATOM 763 C C . GLN A 1 98 ? -5.453 9.909 7.240 1.00 80.06 98 GLN A C 1
ATOM 765 O O . GLN A 1 98 ? -4.364 10.337 7.627 1.00 80.06 98 GLN A O 1
ATOM 770 N N . LYS A 1 99 ? -6.483 9.737 8.073 1.00 77.06 99 LYS A N 1
ATOM 771 C CA . LYS A 1 99 ? -6.459 10.171 9.482 1.00 77.06 99 LYS A CA 1
ATOM 772 C C . LYS A 1 99 ? -6.789 9.055 10.465 1.00 77.06 99 LYS A C 1
ATOM 774 O O . LYS A 1 99 ? -6.502 9.200 11.649 1.00 77.06 99 LYS A O 1
ATOM 779 N N . GLY A 1 100 ? -7.408 7.983 9.994 1.00 75.88 100 GLY A N 1
ATOM 780 C CA . GLY A 1 100 ? -7.648 6.761 10.735 1.00 75.88 100 GLY A CA 1
ATOM 781 C C . GLY A 1 100 ? -6.403 5.886 10.789 1.00 75.88 100 GLY A C 1
ATOM 782 O O . GLY A 1 100 ? -5.430 6.081 10.058 1.00 75.88 100 GLY A O 1
ATOM 783 N N . LYS A 1 101 ? -6.431 4.915 11.693 1.00 78.50 101 LYS A N 1
ATOM 784 C CA . LYS A 1 101 ? -5.434 3.855 11.776 1.00 78.50 101 LYS A CA 1
ATOM 785 C C . LYS A 1 101 ? -5.985 2.639 11.041 1.00 78.50 101 LYS A C 1
ATOM 787 O O . LYS A 1 101 ? -7.062 2.152 11.369 1.00 78.50 101 LYS A O 1
ATOM 792 N N . LEU A 1 102 ? -5.229 2.149 10.068 1.00 83.88 102 LEU A N 1
ATOM 793 C CA . LEU A 1 102 ? -5.551 0.920 9.356 1.00 83.88 102 LEU A CA 1
ATOM 794 C C . LEU A 1 102 ? -5.195 -0.286 10.232 1.00 83.88 102 LEU A C 1
ATOM 796 O O . LEU A 1 102 ? -4.071 -0.370 10.732 1.00 83.88 102 LEU A O 1
ATOM 800 N N . CYS A 1 103 ? -6.138 -1.202 10.411 1.00 86.50 103 CYS A N 1
ATOM 801 C CA . CYS A 1 103 ? -5.934 -2.473 11.095 1.00 86.50 103 CYS A CA 1
ATOM 802 C C . CYS A 1 103 ? -6.179 -3.593 10.088 1.00 86.50 103 CYS A C 1
ATOM 804 O O . CYS A 1 103 ? -7.305 -3.768 9.632 1.00 86.50 103 CYS A O 1
ATOM 806 N N . VAL A 1 104 ? -5.132 -4.330 9.722 1.00 89.56 104 VAL A N 1
ATOM 807 C CA . VAL A 1 104 ? -5.273 -5.466 8.805 1.00 89.56 104 VAL A CA 1
ATOM 808 C C . VAL A 1 104 ? -5.528 -6.739 9.597 1.00 89.56 104 VAL A C 1
ATOM 810 O O . VAL A 1 104 ? -4.799 -7.034 10.544 1.00 89.56 104 VAL A O 1
ATOM 813 N N . LEU A 1 105 ? -6.558 -7.470 9.188 1.00 90.31 105 LEU A N 1
ATOM 814 C CA . LEU A 1 105 ? -6.990 -8.737 9.752 1.00 90.31 105 LEU A CA 1
ATOM 815 C C . LEU A 1 105 ? -6.987 -9.771 8.626 1.00 90.31 105 LEU A C 1
ATOM 817 O O . LEU A 1 105 ? -7.667 -9.600 7.615 1.00 90.31 105 LEU A O 1
ATOM 821 N N . TRP A 1 106 ? -6.191 -10.821 8.794 1.00 91.19 106 TRP A N 1
ATOM 822 C CA . TRP A 1 106 ? -6.188 -11.949 7.873 1.00 91.19 106 TRP A CA 1
ATOM 823 C C . TRP A 1 106 ? -7.331 -12.893 8.237 1.00 91.19 106 TRP A C 1
ATOM 825 O O . TRP A 1 106 ? -7.469 -13.293 9.395 1.00 91.19 106 TRP A O 1
ATOM 835 N N . ASP A 1 107 ? -8.159 -13.241 7.257 1.00 90.38 107 ASP A N 1
ATOM 836 C CA . ASP A 1 107 ? -9.276 -14.152 7.491 1.00 90.38 107 ASP A CA 1
ATOM 837 C C . ASP A 1 107 ? -8.765 -15.543 7.892 1.00 90.38 107 ASP A C 1
ATOM 839 O O . ASP A 1 107 ? -7.926 -16.139 7.218 1.00 90.38 107 ASP A O 1
ATOM 843 N N . GLY A 1 108 ? -9.285 -16.064 9.006 1.00 85.75 108 GLY A N 1
ATOM 844 C CA . GLY A 1 108 ? -8.886 -17.363 9.552 1.00 85.75 108 GLY A CA 1
ATOM 845 C C . GLY A 1 108 ? -7.582 -17.361 10.358 1.00 85.75 108 GLY A C 1
ATOM 846 O O . GLY A 1 108 ? -7.174 -18.425 10.819 1.00 85.75 108 GLY A O 1
ATOM 847 N N . GLU A 1 109 ? -6.949 -16.203 10.577 1.00 84.06 109 GLU A N 1
ATOM 848 C CA . GLU A 1 109 ? -5.740 -16.081 11.399 1.00 84.06 109 GLU A CA 1
ATOM 849 C C . GLU A 1 109 ? -5.985 -15.186 12.619 1.00 84.06 109 GLU A C 1
ATOM 851 O O . GLU A 1 109 ? -6.475 -14.061 12.513 1.00 84.06 109 GLU A O 1
ATOM 856 N N . GLU A 1 110 ? -5.602 -15.660 13.806 1.00 73.50 110 GLU A N 1
ATOM 857 C CA . GLU A 1 110 ? -5.622 -14.831 15.011 1.00 73.50 110 GLU A CA 1
ATOM 858 C C . GLU A 1 110 ? -4.436 -13.857 14.991 1.00 73.50 110 GLU A C 1
ATOM 860 O O . GLU A 1 110 ? -3.287 -14.207 15.267 1.00 73.50 110 GLU A O 1
ATOM 865 N N . GLY A 1 111 ? -4.715 -12.601 14.640 1.00 66.75 111 GLY A N 1
ATOM 866 C CA . GLY A 1 111 ? -3.732 -11.524 14.681 1.00 66.75 111 GLY A CA 1
ATOM 867 C C . GLY A 1 111 ? -3.384 -11.136 16.119 1.00 66.75 111 GLY A C 1
ATOM 868 O O . GLY A 1 111 ? -4.100 -10.351 16.735 1.00 66.75 111 GLY A O 1
ATOM 869 N N . LEU A 1 112 ? -2.266 -11.645 16.648 1.00 65.38 112 LEU A N 1
ATOM 870 C CA . LEU A 1 112 ? -1.801 -11.307 18.003 1.00 65.38 112 LEU A CA 1
ATOM 871 C C . LEU A 1 112 ? -1.236 -9.876 18.113 1.00 65.38 112 LEU A C 1
ATOM 873 O O . LEU A 1 112 ? -1.291 -9.267 19.179 1.00 65.38 112 LEU A O 1
ATOM 877 N N . ASP A 1 113 ? -0.715 -9.330 17.008 1.00 71.81 113 ASP A N 1
ATOM 878 C CA . ASP A 1 113 ? 0.009 -8.058 16.973 1.00 71.81 113 ASP A CA 1
ATOM 879 C C . ASP A 1 113 ? -0.507 -7.144 15.862 1.00 71.81 113 ASP A C 1
ATOM 881 O O . ASP A 1 113 ? -0.415 -7.480 14.692 1.00 71.81 113 ASP A O 1
ATOM 885 N N . TYR A 1 114 ? -0.930 -5.918 16.174 1.00 64.81 114 TYR A N 1
ATOM 886 C CA . TYR A 1 114 ? -1.433 -4.964 15.165 1.00 64.81 114 TYR A CA 1
ATOM 887 C C . TYR A 1 114 ? -0.388 -4.526 14.110 1.00 64.81 114 TYR A C 1
ATOM 889 O O . TYR A 1 114 ? -0.737 -4.017 13.041 1.00 64.81 114 TYR A O 1
ATOM 897 N N . GLY A 1 115 ? 0.909 -4.666 14.412 1.00 75.75 115 GLY A N 1
ATOM 898 C CA . GLY A 1 115 ? 2.006 -4.205 13.550 1.00 75.75 115 GLY A CA 1
ATOM 899 C C . GLY A 1 115 ? 2.539 -5.245 12.559 1.00 75.75 115 GLY A C 1
ATOM 900 O O . GLY A 1 115 ? 3.095 -4.859 11.530 1.00 75.75 115 GLY A O 1
ATOM 901 N N . GLY A 1 116 ? 2.380 -6.538 12.852 1.00 86.31 116 GLY A N 1
ATOM 902 C CA . GLY A 1 116 ? 2.861 -7.636 12.005 1.00 86.31 116 GLY A CA 1
ATOM 903 C C . GLY A 1 116 ? 2.044 -7.787 10.716 1.00 86.31 116 GLY A C 1
ATOM 904 O O . GLY A 1 116 ? 2.602 -7.566 9.639 1.00 86.31 116 GLY A O 1
ATOM 905 N N . PRO A 1 117 ? 0.725 -8.042 10.813 1.00 88.00 117 PRO A N 1
ATOM 906 C CA . PRO A 1 117 ? -0.181 -8.197 9.678 1.00 88.00 117 PRO A CA 1
ATOM 907 C C . PRO A 1 117 ? -0.185 -6.973 8.769 1.00 88.00 117 PRO A C 1
ATOM 909 O O . PRO A 1 117 ? -0.110 -7.110 7.558 1.00 88.00 117 PRO A O 1
ATOM 912 N N . SER A 1 118 ? -0.164 -5.761 9.334 1.00 88.25 118 SER A N 1
ATOM 913 C CA . SER A 1 118 ? -0.109 -4.528 8.537 1.00 88.25 118 SER A CA 1
ATOM 914 C C . SER A 1 118 ? 1.174 -4.435 7.701 1.00 88.25 118 SER A C 1
ATOM 916 O O . SER A 1 118 ? 1.136 -4.035 6.540 1.00 88.25 118 SER A O 1
ATOM 918 N N . ARG A 1 119 ? 2.330 -4.812 8.269 1.00 88.94 119 ARG A N 1
ATOM 919 C CA . ARG A 1 119 ? 3.610 -4.804 7.543 1.00 88.94 119 ARG A CA 1
ATOM 920 C C . ARG A 1 119 ? 3.626 -5.859 6.441 1.00 88.94 119 ARG A C 1
ATOM 922 O O . ARG A 1 119 ? 4.065 -5.567 5.332 1.00 88.94 119 ARG A O 1
ATOM 929 N N . GLU A 1 120 ? 3.162 -7.061 6.757 1.00 91.81 120 GLU A N 1
ATOM 930 C CA . GLU A 1 120 ? 3.036 -8.153 5.797 1.00 91.81 120 GLU A CA 1
ATOM 931 C C . GLU A 1 120 ? 2.091 -7.782 4.653 1.00 91.81 120 GLU A C 1
ATOM 933 O O . GLU A 1 120 ? 2.442 -7.943 3.488 1.00 91.81 120 GLU A O 1
ATOM 938 N N . PHE A 1 121 ? 0.935 -7.210 4.975 1.00 92.00 121 PHE A N 1
ATOM 939 C CA . PHE A 1 121 ? -0.051 -6.758 4.008 1.00 92.00 121 PHE A CA 1
ATOM 940 C C . PHE A 1 121 ? 0.546 -5.795 2.989 1.00 92.00 121 PHE A C 1
ATOM 942 O O . PHE A 1 121 ? 0.455 -6.057 1.796 1.00 92.00 121 PHE A O 1
ATOM 949 N N . PHE A 1 122 ? 1.214 -4.720 3.427 1.00 91.75 122 PHE A N 1
ATOM 950 C CA . PHE A 1 122 ? 1.831 -3.777 2.489 1.00 91.75 122 PHE A CA 1
ATOM 951 C C . PHE A 1 122 ? 2.944 -4.420 1.662 1.00 91.75 122 PHE A C 1
ATOM 953 O O . PHE A 1 122 ? 3.103 -4.085 0.489 1.00 91.75 122 PHE A O 1
ATOM 960 N N . PHE A 1 123 ? 3.695 -5.356 2.244 1.00 92.44 123 PHE A N 1
ATOM 961 C CA . PHE A 1 123 ? 4.705 -6.106 1.509 1.00 92.44 123 PHE A CA 1
ATOM 962 C C . PHE A 1 123 ? 4.075 -6.950 0.394 1.00 92.44 123 PHE A C 1
ATOM 964 O O . PHE A 1 123 ? 4.460 -6.801 -0.766 1.00 92.44 123 PHE A O 1
ATOM 971 N N . LEU A 1 124 ? 3.083 -7.782 0.714 1.00 92.44 124 LEU A N 1
ATOM 972 C CA . LEU A 1 124 ? 2.407 -8.633 -0.264 1.00 92.44 124 LEU A CA 1
ATOM 973 C C . LEU A 1 124 ? 1.654 -7.797 -1.305 1.00 92.44 124 LEU A C 1
ATOM 975 O O . LEU A 1 124 ? 1.813 -8.024 -2.501 1.00 92.44 124 LEU A O 1
ATOM 979 N N . LEU A 1 125 ? 0.919 -6.774 -0.864 1.00 91.94 125 LEU A N 1
ATOM 980 C CA . LEU A 1 125 ? 0.169 -5.882 -1.741 1.00 91.94 125 LEU A CA 1
ATOM 981 C C . LEU A 1 125 ? 1.097 -5.176 -2.731 1.00 91.94 125 LEU A C 1
ATOM 983 O O . LEU A 1 125 ? 0.779 -5.097 -3.910 1.00 91.94 125 LEU A O 1
ATOM 987 N N . SER A 1 126 ? 2.263 -4.699 -2.282 1.00 91.50 126 SER A N 1
ATOM 988 C CA . SER A 1 126 ? 3.229 -4.049 -3.175 1.00 91.50 126 SER A CA 1
ATOM 989 C C . SER A 1 126 ? 3.758 -4.994 -4.256 1.00 91.50 126 SER A C 1
ATOM 991 O O . SER A 1 126 ? 3.919 -4.581 -5.401 1.00 91.50 126 SER A O 1
ATOM 993 N N . ARG A 1 127 ? 3.986 -6.272 -3.924 1.00 90.38 127 ARG A N 1
ATOM 994 C CA . ARG A 1 127 ? 4.434 -7.277 -4.898 1.00 90.38 127 ARG A CA 1
ATOM 995 C C . ARG A 1 127 ? 3.369 -7.557 -5.945 1.00 90.38 127 ARG A C 1
ATOM 997 O O . ARG A 1 127 ?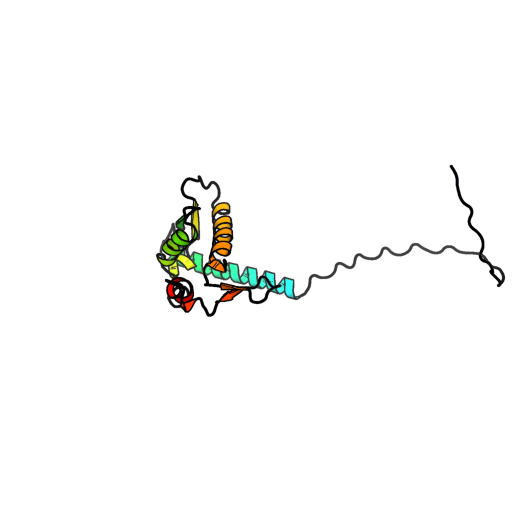 3.700 -7.687 -7.116 1.00 90.38 127 ARG A O 1
ATOM 1004 N N . GLU A 1 128 ? 2.124 -7.641 -5.504 1.00 88.75 128 GLU A N 1
ATOM 1005 C CA . GLU A 1 128 ? 0.993 -7.940 -6.366 1.00 88.75 128 GLU A CA 1
ATOM 1006 C C . GLU A 1 128 ? 0.647 -6.737 -7.261 1.00 88.75 128 GLU A C 1
ATOM 1008 O O . GLU A 1 128 ? 0.470 -6.899 -8.461 1.00 88.75 128 GLU A O 1
ATOM 1013 N N . LEU A 1 129 ? 0.670 -5.511 -6.722 1.00 87.38 129 LEU A N 1
ATOM 1014 C CA . LEU A 1 129 ? 0.437 -4.272 -7.479 1.00 87.38 129 LEU A CA 1
ATOM 1015 C C . LEU A 1 129 ? 1.491 -4.018 -8.558 1.00 87.38 129 LEU A C 1
ATOM 1017 O O . LEU A 1 129 ? 1.153 -3.601 -9.662 1.00 87.38 129 LEU A O 1
ATOM 1021 N N . PHE A 1 130 ? 2.767 -4.242 -8.238 1.00 87.94 130 PHE A N 1
ATOM 1022 C CA . PHE A 1 130 ? 3.873 -4.022 -9.174 1.00 87.94 130 PHE A CA 1
ATOM 1023 C C . PHE A 1 130 ? 4.210 -5.261 -10.003 1.00 87.94 130 PHE A C 1
ATOM 1025 O O . PHE A 1 130 ? 5.274 -5.319 -10.620 1.00 87.94 130 PHE A O 1
ATOM 1032 N N . ASN A 1 131 ? 3.324 -6.256 -10.025 1.00 85.81 131 ASN A N 1
ATOM 1033 C CA . ASN A 1 131 ? 3.495 -7.412 -10.877 1.00 85.81 131 ASN A CA 1
ATOM 1034 C C . ASN A 1 131 ? 3.246 -7.008 -12.350 1.00 85.81 131 ASN A C 1
ATOM 1036 O O . ASN A 1 131 ? 2.123 -6.622 -12.693 1.00 85.81 131 ASN A O 1
ATOM 1040 N N . PRO A 1 132 ? 4.255 -7.116 -13.240 1.00 85.50 132 PRO A N 1
ATOM 1041 C CA . PRO A 1 132 ? 4.118 -6.701 -14.635 1.00 85.50 132 PRO A CA 1
ATOM 1042 C C . PRO A 1 132 ? 3.073 -7.512 -15.412 1.00 85.50 132 PRO A C 1
ATOM 1044 O O . PRO A 1 132 ? 2.560 -7.030 -16.419 1.00 85.50 132 PRO A O 1
ATOM 1047 N N . TYR A 1 133 ? 2.699 -8.706 -14.934 1.00 83.56 133 TYR A N 1
ATOM 1048 C CA . TYR A 1 133 ? 1.648 -9.518 -15.554 1.00 83.56 133 TYR A CA 1
ATOM 1049 C C . TYR A 1 133 ? 0.261 -8.856 -15.514 1.00 83.56 133 TYR A C 1
ATOM 1051 O O . TYR A 1 133 ? -0.559 -9.151 -16.379 1.00 83.56 133 TYR A O 1
ATOM 1059 N N . TYR A 1 134 ? -0.001 -7.940 -14.572 1.00 81.31 134 TYR A N 1
ATOM 1060 C CA . TYR A 1 134 ? -1.263 -7.189 -14.534 1.00 81.31 134 TYR A CA 1
ATOM 1061 C C . TYR A 1 134 ? -1.303 -6.008 -15.513 1.00 81.31 134 TYR A C 1
ATOM 1063 O O . TYR A 1 134 ? -2.335 -5.357 -15.632 1.00 81.31 134 TYR A O 1
ATOM 1071 N N . GLY A 1 135 ? -0.198 -5.688 -16.198 1.00 82.88 135 GLY A N 1
ATOM 1072 C CA . GLY A 1 135 ? -0.151 -4.624 -17.209 1.00 82.88 135 GLY A CA 1
ATOM 1073 C C . GLY A 1 135 ? -0.280 -3.194 -16.666 1.00 82.88 135 GLY A C 1
ATOM 1074 O O . GLY A 1 135 ? -0.333 -2.251 -17.450 1.00 82.88 135 GLY A O 1
ATOM 1075 N N . LEU A 1 136 ? -0.319 -3.004 -15.342 1.00 83.62 136 LEU A N 1
ATOM 1076 C CA . LEU A 1 136 ? -0.382 -1.678 -14.710 1.00 83.62 136 LEU A CA 1
ATOM 1077 C C . LEU A 1 136 ? 0.988 -0.991 -14.685 1.00 83.62 136 LEU A C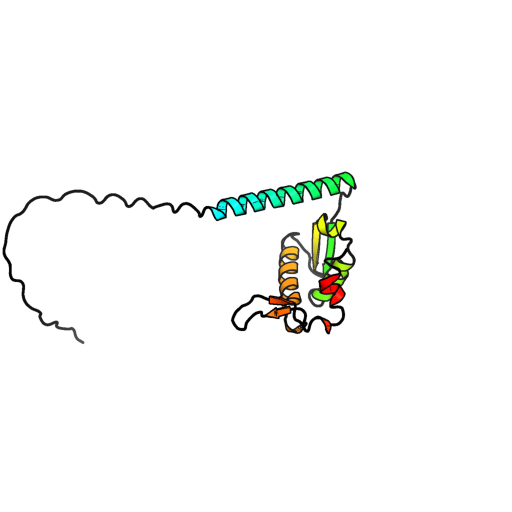 1
ATOM 1079 O O . LEU A 1 136 ? 1.105 0.205 -14.962 1.00 83.62 136 LEU A O 1
ATOM 1083 N N . PHE A 1 137 ? 2.029 -1.759 -14.373 1.00 88.25 137 PHE A N 1
ATOM 1084 C CA . PHE A 1 137 ? 3.405 -1.293 -14.265 1.00 88.25 137 PHE A CA 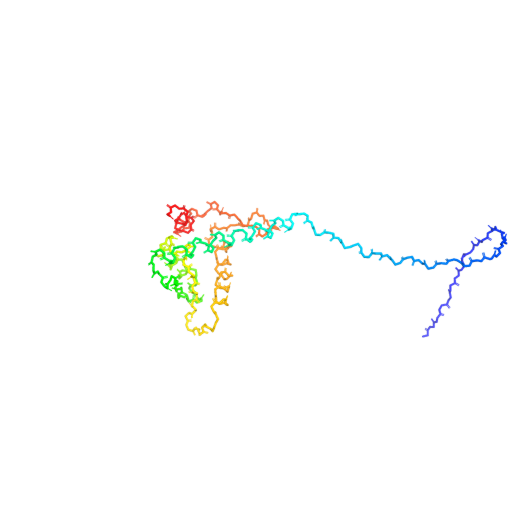1
ATOM 1085 C C . PHE A 1 137 ? 4.330 -2.180 -15.090 1.00 88.25 137 PHE A C 1
ATOM 1087 O O . PHE A 1 137 ? 4.090 -3.374 -15.238 1.00 88.25 137 PHE A O 1
ATOM 1094 N N . GLU A 1 138 ? 5.414 -1.604 -15.591 1.00 88.94 138 GLU A N 1
ATOM 1095 C CA . GLU A 1 138 ? 6.468 -2.328 -16.302 1.00 88.94 138 GLU A CA 1
ATOM 1096 C C . GLU A 1 138 ? 7.848 -1.857 -15.824 1.00 88.94 138 GLU A C 1
ATOM 1098 O O . GLU A 1 138 ? 7.989 -0.761 -15.268 1.00 88.94 138 GLU A O 1
ATOM 1103 N N . TYR A 1 139 ? 8.871 -2.699 -15.996 1.00 90.56 139 TYR A N 1
ATOM 1104 C CA . TYR A 1 139 ? 10.242 -2.345 -15.632 1.00 90.56 139 TYR A CA 1
ATOM 1105 C C . TYR A 1 139 ? 10.776 -1.249 -16.551 1.00 90.56 139 TYR A C 1
ATOM 1107 O O . TYR A 1 139 ? 10.648 -1.330 -17.771 1.00 90.56 139 TYR A O 1
ATOM 1115 N N . SER A 1 140 ? 11.428 -0.244 -15.967 1.00 87.94 140 SER A N 1
ATOM 1116 C CA . SER A 1 140 ? 11.978 0.876 -16.737 1.00 87.94 140 SER A CA 1
ATOM 1117 C C . SER A 1 140 ? 13.158 0.472 -17.624 1.00 87.94 140 SER A C 1
ATOM 1119 O O . SER A 1 140 ? 13.435 1.144 -18.615 1.00 87.94 140 SER A O 1
ATOM 1121 N N . ALA A 1 141 ? 13.873 -0.595 -17.259 1.00 87.69 141 ALA A N 1
ATOM 1122 C CA . ALA A 1 141 ? 14.970 -1.167 -18.032 1.00 87.69 141 ALA A CA 1
ATOM 1123 C C . ALA A 1 141 ? 15.217 -2.628 -17.625 1.00 87.69 141 ALA A C 1
ATOM 1125 O O . ALA A 1 141 ? 14.859 -3.038 -16.523 1.00 87.69 141 ALA A O 1
ATOM 1126 N N . ASN A 1 142 ? 15.897 -3.391 -18.481 1.00 80.06 142 ASN A N 1
ATOM 1127 C CA . ASN A 1 142 ? 16.134 -4.826 -18.273 1.00 80.06 142 ASN A CA 1
ATOM 1128 C C . ASN A 1 142 ? 16.964 -5.138 -17.013 1.00 80.06 142 ASN A C 1
ATOM 1130 O O . ASN A 1 142 ? 16.735 -6.159 -16.373 1.00 80.06 142 ASN A O 1
ATOM 1134 N N . ASP A 1 143 ? 17.877 -4.240 -16.633 1.00 83.69 143 ASP A N 1
ATOM 1135 C CA . ASP A 1 143 ? 18.795 -4.432 -15.498 1.00 83.69 143 ASP A CA 1
ATOM 1136 C C . ASP A 1 143 ? 18.440 -3.551 -14.289 1.00 83.69 143 ASP A C 1
ATOM 1138 O O . ASP A 1 143 ? 19.232 -3.388 -13.359 1.00 83.69 143 ASP A O 1
ATOM 1142 N N . THR A 1 144 ? 17.263 -2.917 -14.300 1.00 84.44 144 THR A N 1
ATOM 1143 C CA . THR A 1 144 ? 16.836 -1.985 -13.250 1.00 84.44 144 THR A CA 1
ATOM 1144 C C . THR A 1 144 ? 15.460 -2.371 -12.721 1.00 84.44 144 THR A C 1
ATOM 1146 O O . THR A 1 144 ? 14.478 -2.369 -13.451 1.00 84.44 144 THR A O 1
ATOM 1149 N N . TYR A 1 145 ? 15.362 -2.621 -11.414 1.00 84.38 145 TYR A N 1
ATOM 1150 C CA . TYR A 1 145 ? 14.102 -2.970 -10.740 1.00 84.38 145 TYR A CA 1
ATOM 1151 C C . TYR A 1 145 ? 13.209 -1.758 -10.421 1.00 84.38 145 TYR A C 1
ATOM 1153 O O . TYR A 1 145 ? 12.352 -1.823 -9.541 1.00 84.38 145 TYR A O 1
ATOM 1161 N N . THR A 1 146 ? 13.421 -0.630 -11.097 1.00 89.88 146 THR A N 1
ATOM 1162 C CA . THR A 1 146 ? 12.499 0.505 -11.031 1.00 89.88 146 THR A CA 1
ATOM 1163 C C . THR A 1 146 ? 11.325 0.237 -11.961 1.00 89.88 146 THR A C 1
ATOM 1165 O O . THR A 1 146 ? 11.507 -0.313 -13.047 1.00 89.88 146 THR A O 1
ATOM 1168 N N . VAL A 1 147 ? 10.129 0.634 -11.541 1.00 90.81 147 VAL A N 1
ATOM 1169 C CA . VAL A 1 147 ? 8.900 0.457 -12.317 1.00 90.81 147 VAL A CA 1
ATOM 1170 C C . VAL A 1 147 ? 8.298 1.808 -12.682 1.00 90.81 147 VAL A C 1
ATOM 1172 O O . VAL A 1 147 ? 8.374 2.760 -11.900 1.00 90.81 147 VAL A O 1
ATOM 1175 N N . HIS A 1 148 ? 7.676 1.884 -13.855 1.00 89.75 148 HIS A N 1
ATOM 1176 C CA . HIS A 1 148 ? 6.840 3.012 -14.269 1.00 89.75 148 HIS A CA 1
ATOM 1177 C C . HIS A 1 148 ? 5.462 2.522 -14.711 1.00 89.75 148 HIS A C 1
ATOM 1179 O O . HIS A 1 148 ? 5.257 1.327 -14.919 1.00 89.75 148 HIS A O 1
ATOM 1185 N N . VAL A 1 149 ? 4.505 3.443 -14.827 1.00 87.88 149 VAL A N 1
ATOM 1186 C CA . VAL A 1 149 ? 3.159 3.122 -15.323 1.00 87.88 149 VAL A CA 1
ATOM 1187 C C . VAL A 1 149 ? 3.271 2.649 -16.769 1.00 87.88 149 VAL A C 1
ATOM 1189 O O . VAL A 1 149 ? 3.830 3.364 -17.600 1.00 87.88 149 VAL A O 1
ATOM 1192 N N . SER A 1 150 ? 2.756 1.457 -17.068 1.00 85.75 150 SER A N 1
ATOM 1193 C CA . SER A 1 150 ? 2.814 0.926 -18.429 1.00 85.75 150 SER A CA 1
ATOM 1194 C C . SER A 1 150 ? 1.903 1.744 -19.353 1.00 85.75 150 SER A C 1
ATOM 1196 O O . SER A 1 150 ? 0.752 2.012 -18.987 1.00 85.75 150 SER A O 1
ATOM 1198 N N . PRO A 1 151 ? 2.339 2.096 -20.576 1.00 84.69 151 PRO A N 1
ATOM 1199 C CA . PRO A 1 151 ? 1.463 2.687 -21.588 1.00 84.69 151 PRO A CA 1
ATOM 1200 C C . PRO A 1 151 ? 0.255 1.799 -21.927 1.00 84.69 151 PRO A C 1
ATOM 1202 O O . PRO A 1 151 ? -0.787 2.305 -22.339 1.00 84.69 151 PRO A O 1
ATOM 1205 N N . MET A 1 152 ? 0.381 0.483 -21.723 1.00 81.62 152 MET A N 1
ATOM 1206 C CA . MET A 1 152 ? -0.677 -0.496 -21.988 1.00 81.62 152 MET A CA 1
ATOM 1207 C C . MET A 1 152 ? -1.689 -0.614 -20.843 1.00 81.62 152 MET A C 1
ATOM 1209 O O . MET A 1 152 ? -2.722 -1.260 -21.013 1.00 81.62 152 MET A O 1
ATOM 1213 N N . SER A 1 153 ? -1.450 0.055 -19.709 1.00 82.44 153 SER A N 1
ATOM 1214 C CA . SER A 1 153 ? -2.369 0.051 -18.564 1.00 82.44 153 SER A CA 1
ATOM 1215 C C . SER A 1 153 ? -3.774 0.543 -18.924 1.00 82.44 153 SER A C 1
ATOM 1217 O O . SER A 1 153 ? -4.739 0.094 -18.319 1.00 82.44 153 SER A O 1
ATOM 1219 N N . ALA A 1 154 ? -3.921 1.381 -19.959 1.00 75.19 154 ALA A N 1
ATOM 1220 C CA . ALA A 1 154 ? -5.212 1.860 -20.461 1.00 75.19 154 ALA A CA 1
ATOM 1221 C C . ALA A 1 154 ? -6.156 0.744 -20.955 1.00 75.19 154 ALA A C 1
ATOM 1223 O O . ALA A 1 154 ? -7.365 0.955 -21.048 1.00 75.19 154 ALA A O 1
ATOM 1224 N N . PHE A 1 155 ? -5.612 -0.432 -21.276 1.00 73.94 155 PHE A N 1
ATOM 1225 C CA . PHE A 1 155 ? -6.371 -1.592 -21.747 1.00 73.94 155 PHE A CA 1
ATOM 1226 C C . PHE A 1 155 ? -6.677 -2.600 -20.634 1.00 73.94 155 PHE A C 1
ATOM 1228 O O . PHE A 1 155 ? -7.323 -3.611 -20.895 1.00 73.94 155 PHE A O 1
ATOM 1235 N N . VAL A 1 156 ? -6.216 -2.342 -19.408 1.00 75.00 156 VAL A N 1
ATOM 1236 C CA . VAL A 1 156 ? -6.533 -3.173 -18.247 1.00 75.00 156 VAL A CA 1
ATOM 1237 C C . VAL A 1 156 ? -7.916 -2.772 -17.738 1.00 75.00 156 VAL A C 1
ATOM 1239 O O . VAL A 1 156 ? -8.190 -1.589 -17.491 1.00 75.00 156 VAL A O 1
ATOM 1242 N N . ASP A 1 157 ? -8.802 -3.756 -17.588 1.00 65.06 157 ASP A N 1
ATOM 1243 C CA . ASP A 1 157 ? -10.119 -3.538 -16.994 1.00 65.06 157 ASP A CA 1
ATOM 1244 C C . ASP A 1 157 ? -9.957 -2.900 -15.605 1.00 65.06 157 ASP A C 1
ATOM 1246 O O . ASP A 1 157 ? -9.085 -3.270 -14.821 1.00 65.06 157 ASP A O 1
ATOM 1250 N N . ASN A 1 158 ? -10.777 -1.892 -15.308 1.00 63.12 158 ASN A N 1
ATOM 1251 C CA . ASN A 1 158 ? -10.718 -1.080 -14.087 1.00 63.12 158 ASN A CA 1
ATOM 1252 C C . ASN A 1 158 ? -9.464 -0.194 -13.900 1.00 63.12 158 ASN A C 1
ATOM 1254 O O . ASN A 1 158 ? -9.396 0.490 -12.886 1.00 63.12 158 ASN A O 1
ATOM 1258 N N . HIS A 1 159 ? -8.515 -0.076 -14.843 1.00 58.34 159 HIS A N 1
ATOM 1259 C CA . HIS A 1 159 ? -7.272 0.712 -14.653 1.00 58.34 159 HIS A CA 1
ATOM 1260 C C . HIS A 1 159 ? -7.464 2.153 -14.126 1.00 58.34 159 HIS A C 1
ATOM 1262 O O . HIS A 1 159 ? -6.635 2.654 -13.361 1.00 58.34 159 HIS A O 1
ATOM 1268 N N . GLN A 1 160 ? -8.562 2.822 -14.506 1.00 52.09 160 GLN A N 1
ATOM 1269 C CA . GLN A 1 160 ? -8.928 4.162 -14.024 1.00 52.09 160 GLN A CA 1
ATOM 1270 C C . GLN A 1 160 ? -9.151 4.174 -12.505 1.00 52.09 160 GLN A C 1
ATOM 1272 O O . GLN A 1 160 ? -8.755 5.112 -11.818 1.00 52.09 160 GLN A O 1
ATOM 1277 N N . GLU A 1 161 ? -9.754 3.132 -11.944 1.00 59.09 161 GLU A N 1
ATOM 1278 C CA . GLU A 1 161 ? -10.007 3.074 -10.508 1.00 59.09 161 GLU A CA 1
ATOM 1279 C C . GLU A 1 161 ? -8.727 2.778 -9.715 1.00 59.09 161 GLU A C 1
ATOM 1281 O O . GLU A 1 161 ? -8.542 3.312 -8.622 1.00 59.09 161 GLU A O 1
ATOM 1286 N N . TRP A 1 162 ? -7.813 1.998 -10.298 1.00 59.12 162 TRP A N 1
ATOM 1287 C CA . TRP A 1 162 ? -6.532 1.634 -9.686 1.00 59.12 162 TRP A CA 1
ATOM 1288 C C . TRP A 1 162 ? -5.560 2.811 -9.653 1.00 59.12 162 TRP A C 1
ATOM 1290 O O . TRP A 1 162 ? -4.843 2.992 -8.670 1.00 59.12 162 TRP A O 1
ATOM 1300 N N . LEU A 1 163 ? -5.541 3.623 -10.715 1.00 61.31 163 LEU A N 1
ATOM 1301 C CA . LEU A 1 163 ? -4.569 4.706 -10.880 1.00 61.31 163 LEU A CA 1
ATOM 1302 C C . LEU A 1 163 ? -5.141 6.103 -10.597 1.00 61.31 163 LEU A C 1
ATOM 1304 O O . LEU A 1 163 ? -4.425 6.951 -10.071 1.00 61.31 163 LEU A O 1
ATOM 1308 N N . VAL A 1 164 ? -6.408 6.376 -10.925 1.00 53.03 164 VAL A N 1
ATOM 1309 C CA . VAL A 1 164 ? -6.949 7.750 -11.007 1.00 53.03 164 VAL A CA 1
ATOM 1310 C C . VAL A 1 164 ? -7.850 8.107 -9.822 1.00 53.03 164 VAL A C 1
ATOM 1312 O O . VAL A 1 164 ? -7.725 9.205 -9.271 1.00 53.03 164 VAL A O 1
ATOM 1315 N N . ASN A 1 165 ? -8.689 7.185 -9.338 1.00 48.34 165 ASN A N 1
ATOM 1316 C CA . ASN A 1 165 ? -9.584 7.476 -8.205 1.00 48.34 165 ASN A CA 1
ATOM 1317 C C . ASN A 1 165 ? -8.847 7.669 -6.863 1.00 48.34 165 ASN A C 1
ATOM 1319 O O . ASN A 1 165 ? -9.397 8.276 -5.947 1.00 48.34 165 ASN A O 1
ATOM 1323 N N . SER A 1 166 ? -7.577 7.260 -6.761 1.00 45.56 166 SER A N 1
ATOM 1324 C CA . SER A 1 166 ? -6.719 7.577 -5.606 1.00 45.56 166 SER A CA 1
ATOM 1325 C C . SER A 1 166 ? -6.205 9.030 -5.591 1.00 45.56 166 SER A C 1
ATOM 1327 O O . SER A 1 166 ? -5.762 9.509 -4.545 1.00 45.56 166 SER A O 1
ATOM 1329 N N . PHE A 1 167 ? -6.265 9.754 -6.719 1.00 40.91 167 PHE A N 1
ATOM 1330 C CA . PHE A 1 167 ? -5.687 11.100 -6.857 1.00 40.91 167 PHE A CA 1
ATOM 1331 C C . PHE A 1 167 ? -6.711 12.230 -7.065 1.00 40.91 167 PHE A C 1
ATOM 1333 O O . PHE A 1 167 ? -6.379 13.378 -6.762 1.00 40.91 167 PHE A O 1
ATOM 1340 N N . TYR A 1 168 ? -7.947 11.941 -7.495 1.00 34.28 168 TYR A N 1
ATOM 1341 C CA . TYR A 1 168 ? -8.967 12.967 -7.793 1.00 34.28 168 TYR A CA 1
ATOM 1342 C C . TYR A 1 168 ? -10.161 13.075 -6.820 1.00 34.28 168 TYR A C 1
ATOM 1344 O O . TYR A 1 168 ? -11.056 13.882 -7.067 1.00 34.28 168 TYR A O 1
ATOM 1352 N N . ALA A 1 169 ? -10.158 12.370 -5.684 1.00 38.09 169 ALA A N 1
ATOM 1353 C CA . ALA A 1 169 ? -11.145 12.551 -4.605 1.00 38.09 169 ALA A CA 1
ATOM 1354 C C . ALA A 1 169 ? -10.459 12.923 -3.293 1.00 38.09 169 ALA A C 1
ATOM 1356 O O . ALA A 1 169 ? -9.624 12.127 -2.813 1.00 38.09 169 ALA A O 1
#

Secondary structure (DSSP, 8-state):
----------------------------------PPPHHHHHHHHHHHHHHHHHHHHHHHHHHHTT-TT-EEEEEE-GGGHHHHHHHHHHHS-HHHHHHSEEEEEETTS----THHHHHHHHHHHHHHHT-GGGSSEEEEETTEEEEEE-GGGGGSTTHHHHHTTTT--